Protein AF-A0A0G1J0J9-F1 (afdb_monomer_lite)

Secondary structure (DSSP, 8-state):
------PPEEEEEEPTTTSSSEEEEEEETTEEEEEETTTTT---EEE--EEEEEE-TTTSSSEEEEEE-TTS-EEEEETTTTS---EESS-HHHHTTT-SSS---

Radius of gyration: 17.9 Å; chains: 1; bounding box: 58×32×48 Å

Structure (mmCIF, N/CA/C/O backbone):
data_AF-A0A0G1J0J9-F1
#
_entry.id   AF-A0A0G1J0J9-F1
#
loop_
_atom_site.group_PDB
_atom_site.id
_atom_site.type_symbol
_atom_site.label_atom_id
_atom_site.label_alt_id
_atom_site.label_comp_id
_atom_site.label_asym_id
_atom_site.label_entity_id
_atom_site.label_seq_id
_atom_site.pdbx_PDB_ins_code
_atom_site.Cartn_x
_atom_site.Cartn_y
_atom_site.Cartn_z
_atom_site.occupancy
_atom_site.B_iso_or_equiv
_atom_site.auth_seq_id
_atom_site.auth_comp_id
_atom_site.auth_asym_id
_atom_site.auth_atom_id
_atom_site.pdbx_PDB_model_num
ATOM 1 N N . SER A 1 1 ? 33.725 -5.417 0.423 1.00 51.84 1 SER A N 1
ATOM 2 C CA . SER A 1 1 ? 32.387 -4.874 0.747 1.00 51.84 1 SER A CA 1
ATOM 3 C C . SER A 1 1 ? 31.288 -5.828 0.295 1.00 51.84 1 SER A C 1
ATOM 5 O O . SER A 1 1 ? 30.976 -5.869 -0.889 1.00 51.84 1 SER A O 1
ATOM 7 N N . LYS A 1 2 ? 30.732 -6.653 1.195 1.00 47.84 2 LYS A N 1
ATOM 8 C CA . LYS A 1 2 ? 29.626 -7.569 0.857 1.00 47.84 2 LYS A CA 1
ATOM 9 C C . LYS A 1 2 ? 28.334 -6.756 0.723 1.00 47.84 2 LYS A C 1
ATOM 11 O O . LYS A 1 2 ? 27.804 -6.271 1.716 1.00 47.84 2 LYS A O 1
ATOM 16 N N . ARG A 1 3 ? 27.848 -6.566 -0.507 1.00 56.38 3 ARG A N 1
ATOM 17 C CA . ARG A 1 3 ? 26.526 -5.978 -0.764 1.00 56.38 3 ARG A CA 1
ATOM 18 C C . ARG A 1 3 ? 25.482 -7.017 -0.362 1.00 56.38 3 ARG A C 1
ATOM 20 O O . ARG A 1 3 ? 25.311 -8.017 -1.054 1.00 56.38 3 ARG A O 1
ATOM 27 N N . VAL A 1 4 ? 24.854 -6.813 0.791 1.00 61.72 4 VAL A N 1
ATOM 28 C CA . VAL A 1 4 ? 23.755 -7.651 1.280 1.00 61.72 4 VAL A CA 1
ATOM 29 C C . VAL A 1 4 ? 22.634 -7.593 0.241 1.00 61.72 4 VAL A C 1
ATOM 31 O O . VAL A 1 4 ? 22.120 -6.515 -0.057 1.00 61.72 4 VAL A O 1
ATOM 34 N N . LYS A 1 5 ? 22.296 -8.739 -0.361 1.00 53.59 5 LYS A N 1
ATOM 35 C CA . LYS A 1 5 ? 21.111 -8.879 -1.211 1.00 53.59 5 LYS A CA 1
ATOM 36 C C . LYS A 1 5 ? 19.898 -8.731 -0.296 1.00 53.59 5 LYS A C 1
ATOM 38 O O . LYS A 1 5 ? 19.573 -9.649 0.444 1.00 53.59 5 LYS A O 1
ATOM 43 N N . ILE A 1 6 ? 19.299 -7.546 -0.281 1.00 66.50 6 ILE A N 1
ATOM 44 C CA . ILE A 1 6 ? 18.059 -7.303 0.455 1.00 66.50 6 ILE A CA 1
ATOM 45 C C . ILE A 1 6 ? 16.967 -8.030 -0.321 1.00 66.50 6 ILE A C 1
ATOM 47 O O . ILE A 1 6 ? 16.667 -7.668 -1.460 1.00 66.50 6 ILE A O 1
ATOM 51 N N . GLU A 1 7 ? 16.437 -9.091 0.272 1.00 66.19 7 GLU A N 1
ATOM 52 C CA . GLU A 1 7 ? 15.330 -9.844 -0.296 1.00 66.19 7 GLU A CA 1
ATOM 53 C C . GLU A 1 7 ? 14.110 -8.922 -0.411 1.00 66.19 7 GLU A C 1
ATOM 55 O O . GLU A 1 7 ? 13.723 -8.239 0.539 1.00 66.19 7 GLU A O 1
ATOM 60 N N . VAL A 1 8 ? 13.573 -8.822 -1.623 1.00 77.56 8 VAL A N 1
ATOM 61 C CA . VAL A 1 8 ? 12.463 -7.931 -1.960 1.00 77.56 8 VAL A CA 1
ATOM 62 C C . VAL A 1 8 ? 11.172 -8.730 -1.971 1.00 77.56 8 VAL A C 1
ATOM 64 O O . VAL A 1 8 ? 11.012 -9.644 -2.777 1.00 77.56 8 VAL A O 1
ATOM 67 N N . GLU A 1 9 ? 10.249 -8.378 -1.081 1.00 85.06 9 GLU A N 1
ATOM 68 C CA . GLU A 1 9 ? 8.955 -9.049 -0.959 1.00 85.06 9 GLU A CA 1
ATOM 69 C C . GLU A 1 9 ? 8.105 -8.750 -2.202 1.00 85.06 9 GLU A C 1
ATOM 71 O O . GLU A 1 9 ? 7.796 -7.591 -2.493 1.00 85.06 9 GLU A O 1
ATOM 76 N N . LYS A 1 10 ? 7.765 -9.783 -2.981 1.00 87.38 10 LYS A N 1
ATOM 77 C CA . LYS A 1 10 ? 6.918 -9.640 -4.171 1.00 87.38 10 LYS A CA 1
ATOM 78 C C . LYS A 1 10 ? 5.453 -9.553 -3.753 1.00 87.38 10 LYS A C 1
ATOM 80 O O . LYS A 1 10 ? 4.968 -10.414 -3.031 1.00 87.38 10 LYS A O 1
ATOM 85 N N . LEU A 1 11 ? 4.732 -8.555 -4.263 1.00 86.38 11 LEU A N 1
ATOM 86 C CA . LEU A 1 11 ? 3.301 -8.380 -3.981 1.00 86.38 11 LEU A CA 1
ATOM 87 C C . LEU A 1 11 ? 2.398 -9.248 -4.871 1.00 86.38 11 LEU A C 1
ATOM 89 O O . LEU A 1 11 ? 1.188 -9.259 -4.671 1.00 86.38 11 LEU A O 1
ATOM 93 N N . GLY A 1 12 ? 2.954 -9.905 -5.895 1.00 86.31 12 GLY A N 1
ATOM 94 C CA . GLY A 1 12 ? 2.176 -10.627 -6.912 1.00 86.31 12 GLY A CA 1
ATOM 95 C C . GLY A 1 12 ? 1.319 -9.717 -7.803 1.00 86.31 12 GLY A C 1
ATOM 96 O O . GLY A 1 12 ? 0.502 -10.199 -8.580 1.00 86.31 12 GLY A O 1
ATOM 97 N N . LEU A 1 13 ? 1.488 -8.395 -7.697 1.00 87.44 13 LEU A N 1
ATOM 98 C CA . LEU A 1 13 ? 0.795 -7.409 -8.520 1.00 87.44 13 LEU A CA 1
ATOM 99 C C . LEU A 1 13 ? 1.658 -7.041 -9.727 1.00 87.44 13 LEU A C 1
ATOM 101 O O . LEU A 1 13 ? 2.859 -6.808 -9.593 1.00 87.44 13 LEU A O 1
ATOM 105 N N . VAL A 1 14 ? 1.046 -6.946 -10.904 1.00 92.25 14 VAL A N 1
ATOM 106 C CA . VAL A 1 14 ? 1.732 -6.507 -12.125 1.00 92.25 14 VAL A CA 1
ATOM 107 C C . VAL A 1 14 ? 1.917 -4.989 -12.095 1.00 92.25 14 VAL A C 1
ATOM 109 O O . VAL A 1 14 ? 1.025 -4.242 -11.697 1.00 92.25 14 VAL A O 1
ATOM 112 N N . CYS A 1 15 ? 3.085 -4.516 -12.527 1.00 92.31 15 CYS A N 1
ATOM 113 C CA . CYS A 1 15 ? 3.401 -3.096 -12.596 1.00 92.31 15 CYS A CA 1
ATOM 114 C C . CYS A 1 15 ? 2.460 -2.373 -13.578 1.00 92.31 15 CYS A C 1
ATOM 116 O O . CYS A 1 15 ? 2.474 -2.699 -14.767 1.00 92.31 15 CYS A O 1
ATOM 118 N N . PRO A 1 16 ? 1.701 -1.349 -13.145 1.00 91.62 16 PRO A N 1
ATOM 119 C CA . PRO A 1 16 ? 0.746 -0.657 -14.011 1.00 91.62 16 PRO A CA 1
ATOM 120 C C . PRO A 1 16 ? 1.429 0.189 -15.097 1.00 91.62 16 PRO A C 1
ATOM 122 O O . PRO A 1 16 ? 0.832 0.437 -16.142 1.00 91.62 16 PRO A O 1
ATOM 125 N N . LYS A 1 17 ? 2.692 0.594 -14.884 1.00 92.31 17 LYS A N 1
ATOM 126 C CA . LYS A 1 17 ? 3.465 1.413 -15.831 1.00 92.31 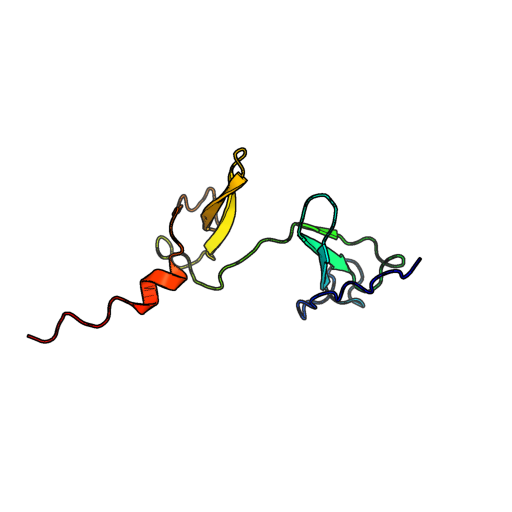17 LYS A CA 1
ATOM 127 C C . LYS A 1 17 ? 4.001 0.604 -17.010 1.00 92.31 17 LYS A C 1
ATOM 129 O O . LYS A 1 17 ? 3.803 0.987 -18.155 1.00 92.31 17 LYS A O 1
ATOM 134 N N . CYS A 1 18 ? 4.693 -0.507 -16.743 1.00 92.44 18 CYS A N 1
ATOM 135 C CA . CYS A 1 18 ? 5.330 -1.304 -17.797 1.00 92.44 18 CYS A CA 1
ATOM 136 C C . CYS A 1 18 ? 4.559 -2.575 -18.171 1.00 92.44 18 CYS A C 1
ATOM 138 O O . CYS A 1 18 ? 4.903 -3.191 -19.176 1.00 92.44 18 CYS A O 1
ATOM 140 N N . LYS A 1 19 ? 3.576 -3.003 -17.362 1.00 90.69 19 LYS A N 1
ATOM 141 C CA . LYS A 1 19 ? 2.748 -4.220 -17.521 1.00 90.69 19 LYS A CA 1
ATOM 142 C C . LYS A 1 19 ? 3.509 -5.545 -17.674 1.00 90.69 19 LYS A C 1
ATOM 144 O O . LYS A 1 19 ? 2.902 -6.584 -17.890 1.00 90.69 19 LYS A O 1
ATOM 149 N N . LYS A 1 20 ? 4.838 -5.511 -17.569 1.00 90.81 20 LYS A N 1
ATOM 150 C CA . LYS A 1 20 ? 5.742 -6.653 -17.760 1.00 90.81 20 LYS A CA 1
ATOM 151 C C . LYS A 1 20 ? 6.486 -7.034 -16.483 1.00 90.81 20 LYS A C 1
ATOM 153 O O . LYS A 1 20 ? 6.958 -8.153 -16.366 1.00 90.81 20 LYS A O 1
ATOM 158 N N . GLY A 1 21 ? 6.692 -6.075 -15.584 1.00 89.94 21 GLY A N 1
ATOM 159 C CA . GLY A 1 21 ? 7.358 -6.298 -14.304 1.00 89.94 21 GLY A CA 1
ATOM 160 C C . GLY A 1 21 ? 6.358 -6.527 -13.181 1.00 89.94 21 GLY A C 1
ATOM 161 O O . GLY A 1 21 ? 5.186 -6.182 -13.303 1.00 89.94 21 GLY A O 1
ATOM 162 N N . GLU A 1 22 ? 6.846 -7.051 -12.068 1.00 93.12 22 GLU A N 1
ATOM 163 C CA . GLU A 1 22 ? 6.070 -7.261 -10.846 1.00 93.12 22 GLU A CA 1
ATOM 164 C C . GLU A 1 22 ? 6.333 -6.113 -9.866 1.00 93.12 22 GLU A C 1
ATOM 166 O O . GLU A 1 22 ? 7.397 -5.488 -9.891 1.00 93.12 22 GLU A O 1
ATOM 171 N N . LEU A 1 23 ? 5.374 -5.824 -8.997 1.00 93.12 23 LEU A N 1
ATOM 172 C CA . LEU A 1 23 ? 5.546 -4.895 -7.892 1.00 93.12 23 LEU A CA 1
ATOM 173 C C . LEU A 1 23 ? 6.216 -5.606 -6.720 1.00 93.12 23 LEU A C 1
ATOM 175 O O . LEU A 1 23 ? 5.770 -6.663 -6.269 1.00 93.12 23 LEU A O 1
ATOM 179 N N . VAL A 1 24 ? 7.289 -5.001 -6.222 1.00 92.19 24 VAL A N 1
ATOM 180 C CA . VAL A 1 24 ? 8.076 -5.519 -5.104 1.00 92.19 24 VAL A CA 1
ATOM 181 C C . VAL A 1 24 ? 8.256 -4.453 -4.035 1.00 92.19 24 VAL A C 1
ATOM 183 O O . VAL A 1 24 ? 8.351 -3.266 -4.346 1.00 92.19 24 VAL A O 1
ATOM 186 N N . VAL A 1 25 ? 8.324 -4.865 -2.773 1.00 91.31 25 VAL A N 1
ATOM 187 C CA . VAL A 1 25 ? 8.557 -3.974 -1.637 1.00 91.31 25 VAL A CA 1
ATOM 188 C C . VAL A 1 25 ? 10.056 -3.875 -1.375 1.00 91.31 25 VAL A C 1
ATOM 190 O O . VAL A 1 25 ? 10.721 -4.866 -1.075 1.00 91.31 25 VAL A O 1
ATOM 193 N N . ARG A 1 26 ? 10.593 -2.658 -1.470 1.00 88.50 26 ARG A N 1
ATOM 194 C CA . ARG A 1 26 ? 11.980 -2.305 -1.146 1.00 88.50 26 ARG A CA 1
ATOM 195 C C . ARG A 1 26 ? 12.031 -1.450 0.110 1.00 88.50 26 ARG A C 1
ATOM 197 O O . ARG A 1 26 ? 11.088 -0.728 0.424 1.00 88.50 26 ARG A O 1
ATOM 204 N N . ILE A 1 27 ? 13.148 -1.516 0.829 1.00 87.50 27 ILE A N 1
ATOM 205 C CA . ILE A 1 27 ? 13.402 -0.699 2.020 1.00 87.50 27 ILE A CA 1
ATOM 206 C C . ILE A 1 27 ? 14.464 0.338 1.665 1.00 87.50 27 ILE A C 1
ATOM 208 O O . ILE A 1 27 ? 15.589 -0.015 1.320 1.00 87.50 27 ILE A O 1
ATOM 212 N N . GLY A 1 28 ? 14.098 1.616 1.725 1.00 85.00 28 GLY A N 1
ATOM 213 C CA . GLY A 1 28 ? 15.007 2.742 1.534 1.00 85.00 28 GLY A CA 1
ATOM 214 C C . GLY A 1 28 ? 15.212 3.532 2.825 1.00 85.00 28 GLY A C 1
ATOM 215 O O . GLY A 1 28 ? 14.669 3.195 3.876 1.00 85.00 28 GLY A O 1
ATOM 216 N N . ARG A 1 29 ? 15.938 4.651 2.728 1.00 82.81 29 ARG A N 1
ATOM 217 C CA . ARG A 1 29 ? 16.205 5.562 3.859 1.00 82.81 29 ARG A CA 1
ATOM 218 C C . ARG A 1 29 ? 14.931 6.052 4.563 1.00 82.81 29 ARG A C 1
ATOM 220 O O . ARG A 1 29 ? 14.943 6.257 5.770 1.00 82.81 29 ARG A O 1
ATOM 227 N N . PHE A 1 30 ? 13.841 6.226 3.816 1.00 80.69 30 PHE A N 1
ATOM 228 C CA . PHE A 1 30 ? 12.564 6.748 4.320 1.00 80.69 30 PHE A CA 1
ATOM 229 C C . PHE A 1 30 ? 11.551 5.652 4.701 1.00 80.69 30 PHE A C 1
ATOM 231 O O . PHE A 1 30 ? 10.431 5.963 5.105 1.00 80.69 30 PHE A O 1
ATOM 238 N N . GLY A 1 31 ? 11.932 4.374 4.595 1.00 82.81 31 GLY A N 1
ATOM 239 C CA . GLY A 1 31 ? 11.082 3.225 4.908 1.00 82.81 31 GLY A CA 1
ATOM 240 C C . GLY A 1 31 ? 10.771 2.341 3.700 1.00 82.81 31 GLY A C 1
ATOM 241 O O . GLY A 1 31 ? 11.487 2.353 2.698 1.00 82.81 31 GLY A O 1
ATOM 242 N N . LYS A 1 32 ? 9.709 1.537 3.830 1.00 88.56 32 LYS A N 1
ATOM 243 C CA . LYS A 1 32 ? 9.246 0.618 2.784 1.00 88.56 32 LYS A CA 1
ATOM 244 C C . LYS A 1 32 ? 8.560 1.385 1.651 1.00 88.56 32 LYS A C 1
ATOM 246 O O . LYS A 1 32 ? 7.753 2.277 1.908 1.00 88.56 32 LYS A O 1
ATOM 251 N N . PHE A 1 33 ? 8.844 1.009 0.413 1.00 90.75 33 PHE A N 1
ATOM 252 C CA . PHE A 1 33 ? 8.192 1.528 -0.785 1.00 90.75 33 PHE A CA 1
ATOM 253 C C . PHE A 1 33 ? 8.002 0.409 -1.804 1.00 90.75 33 PHE A C 1
ATOM 255 O O . PHE A 1 33 ? 8.717 -0.590 -1.787 1.00 90.75 33 PHE A O 1
ATOM 262 N N . ILE A 1 34 ? 7.017 0.572 -2.676 1.00 91.94 34 ILE A N 1
ATOM 263 C CA . ILE A 1 34 ? 6.745 -0.351 -3.770 1.00 91.94 34 ILE A CA 1
ATOM 264 C C . ILE A 1 34 ? 7.543 0.129 -4.979 1.00 91.94 34 ILE A C 1
ATOM 266 O O . ILE A 1 34 ? 7.538 1.317 -5.289 1.00 91.94 34 ILE A O 1
ATOM 270 N N . SER A 1 35 ? 8.228 -0.773 -5.671 1.00 92.44 35 SER A N 1
ATOM 271 C CA . SER A 1 35 ? 8.918 -0.478 -6.926 1.00 92.44 35 SER A CA 1
ATOM 272 C C . SER A 1 35 ? 8.718 -1.596 -7.935 1.00 92.44 35 SER A C 1
ATOM 274 O O . SER A 1 35 ? 8.474 -2.741 -7.555 1.00 92.44 35 SER A O 1
ATOM 276 N N . CYS A 1 36 ? 8.893 -1.306 -9.220 1.00 93.56 36 CYS A N 1
ATOM 277 C CA . CYS A 1 36 ? 8.937 -2.360 -10.226 1.00 93.56 36 CYS A CA 1
ATOM 278 C C . CYS A 1 36 ? 10.176 -3.258 -10.045 1.00 93.56 36 CYS A C 1
ATOM 280 O O . CYS A 1 36 ? 11.283 -2.778 -9.791 1.00 93.56 36 CYS A O 1
ATOM 282 N N . SER A 1 37 ? 10.009 -4.571 -10.220 1.00 92.56 37 SER A N 1
ATOM 283 C CA . SER A 1 37 ? 11.102 -5.549 -10.199 1.00 92.56 37 SER A CA 1
ATOM 284 C C . SER A 1 37 ? 12.130 -5.317 -11.308 1.00 92.56 37 SER A C 1
ATOM 286 O O . SER A 1 37 ? 13.290 -5.683 -11.145 1.00 92.56 37 SER A O 1
ATOM 288 N N . ARG A 1 38 ? 11.718 -4.666 -12.403 1.00 90.19 38 ARG A N 1
ATOM 289 C CA . ARG A 1 38 ? 12.532 -4.375 -13.590 1.00 90.19 38 ARG A CA 1
ATOM 290 C C . ARG A 1 38 ? 13.323 -3.068 -13.512 1.00 90.19 38 ARG A C 1
ATOM 292 O O . ARG A 1 38 ? 13.737 -2.560 -14.539 1.00 90.19 38 ARG A O 1
ATOM 299 N N . PHE A 1 39 ? 13.493 -2.464 -12.343 1.00 85.94 39 PHE A N 1
ATOM 300 C CA . PHE A 1 39 ? 14.377 -1.302 -12.219 1.00 85.94 39 PHE A CA 1
ATOM 301 C C . PHE A 1 39 ? 15.825 -1.689 -12.610 1.00 85.94 39 PHE A C 1
ATOM 303 O O . PHE A 1 39 ? 16.307 -2.689 -12.065 1.00 85.94 39 PHE A O 1
ATOM 310 N N . PRO A 1 40 ? 16.545 -0.939 -13.476 1.00 86.06 40 PRO A N 1
ATOM 311 C CA . PRO A 1 40 ? 16.287 0.437 -13.929 1.00 86.06 40 PRO A CA 1
ATOM 312 C C . PRO A 1 40 ? 15.416 0.598 -15.190 1.00 86.06 40 PRO A C 1
ATOM 314 O O . PRO A 1 40 ? 15.008 1.718 -15.474 1.00 86.06 40 PRO A O 1
ATOM 317 N N . ASP A 1 41 ? 15.076 -0.470 -15.920 1.00 91.44 41 ASP A N 1
ATOM 318 C CA . ASP A 1 41 ? 14.218 -0.410 -17.120 1.00 91.44 41 ASP A CA 1
ATOM 319 C C . ASP A 1 41 ? 12.816 0.164 -16.850 1.00 91.44 41 ASP A C 1
ATOM 321 O O . ASP A 1 41 ? 12.132 0.631 -17.760 1.00 91.44 41 ASP A O 1
ATOM 325 N N . CYS A 1 42 ? 12.347 0.084 -15.603 1.00 92.00 42 CYS A N 1
ATOM 326 C CA . CYS A 1 42 ? 11.107 0.703 -15.159 1.00 92.00 42 CYS A CA 1
ATOM 327 C C . CYS A 1 42 ? 11.313 1.433 -13.828 1.00 92.00 42 CYS A C 1
ATOM 329 O O . CYS A 1 42 ? 11.571 0.811 -12.798 1.00 92.00 42 CYS A O 1
ATOM 331 N N . ASP A 1 43 ? 11.124 2.750 -13.846 1.00 91.12 43 ASP A N 1
ATOM 332 C CA . ASP A 1 43 ? 11.238 3.666 -12.704 1.00 91.12 43 ASP A CA 1
ATOM 333 C C . ASP A 1 43 ? 9.947 3.769 -11.865 1.00 91.12 43 ASP A C 1
ATOM 335 O O . ASP A 1 43 ? 9.825 4.640 -11.005 1.00 91.12 43 ASP A O 1
ATOM 339 N N . PHE A 1 44 ? 8.968 2.883 -12.090 1.00 93.06 44 PHE A N 1
ATOM 340 C CA . PHE A 1 44 ? 7.731 2.891 -11.310 1.00 93.06 44 PHE A CA 1
ATOM 341 C C . PHE A 1 44 ? 8.028 2.679 -9.824 1.00 93.06 44 PHE A C 1
ATOM 343 O O . PHE A 1 44 ? 8.600 1.656 -9.430 1.00 93.06 44 PHE A O 1
ATOM 350 N N . THR A 1 45 ? 7.590 3.637 -9.012 1.00 91.06 45 THR A N 1
ATOM 351 C CA . THR A 1 45 ? 7.675 3.608 -7.555 1.00 91.06 45 THR A CA 1
ATOM 352 C C . THR A 1 45 ? 6.390 4.166 -6.952 1.00 91.06 45 THR A C 1
ATOM 354 O O . THR A 1 45 ? 5.798 5.103 -7.480 1.00 91.06 45 THR A O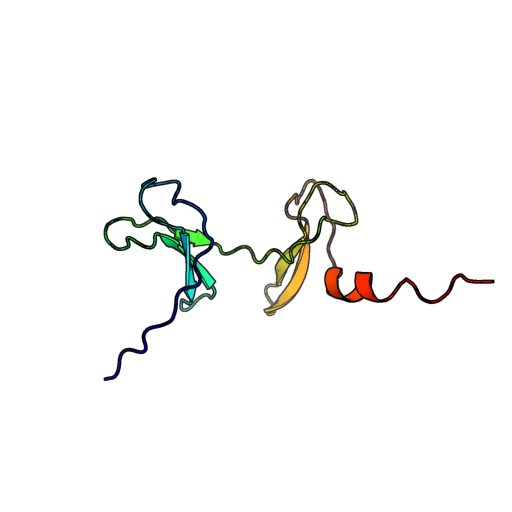 1
ATOM 357 N N . GLU A 1 46 ? 5.946 3.584 -5.844 1.00 89.38 46 GLU A N 1
ATOM 358 C CA . GLU A 1 46 ? 4.741 3.994 -5.128 1.00 89.38 46 GLU A CA 1
ATOM 359 C C . GLU A 1 46 ? 4.947 3.850 -3.613 1.00 89.38 46 GLU A C 1
ATOM 361 O O . GLU A 1 46 ? 5.785 3.073 -3.139 1.00 89.38 46 GLU A O 1
ATOM 366 N N . LYS A 1 47 ? 4.201 4.618 -2.812 1.00 88.25 47 LYS A N 1
ATOM 367 C CA . LYS A 1 47 ? 4.254 4.491 -1.351 1.00 88.25 47 LYS A CA 1
ATOM 368 C C . LYS A 1 47 ? 3.676 3.145 -0.918 1.00 88.25 47 LYS A C 1
ATOM 370 O O . LYS A 1 47 ? 2.566 2.791 -1.294 1.00 88.25 47 LYS A O 1
ATOM 375 N N . TYR A 1 48 ? 4.396 2.434 -0.053 1.00 88.38 48 TYR A N 1
ATOM 376 C CA . TYR A 1 48 ? 3.875 1.214 0.556 1.00 88.38 48 TYR A CA 1
ATOM 377 C C . TYR A 1 48 ? 2.811 1.564 1.603 1.00 88.38 48 TYR A C 1
ATOM 379 O O . TYR A 1 48 ? 3.119 2.147 2.646 1.00 88.38 48 TYR A O 1
ATOM 387 N N . ILE A 1 49 ? 1.556 1.216 1.319 1.00 86.12 49 ILE A N 1
ATOM 388 C CA . ILE A 1 49 ? 0.444 1.336 2.264 1.00 86.12 49 ILE A CA 1
ATOM 389 C C . ILE A 1 49 ? 0.295 -0.006 2.982 1.00 86.12 49 ILE A C 1
ATOM 391 O O . ILE A 1 49 ? -0.179 -0.981 2.404 1.00 86.12 49 ILE A O 1
ATOM 395 N N . GLU A 1 50 ? 0.690 -0.052 4.252 1.00 86.38 50 GLU A N 1
ATOM 396 C CA . GLU A 1 50 ? 0.611 -1.261 5.076 1.00 86.38 50 GLU A CA 1
ATOM 397 C C . GLU A 1 50 ? -0.854 -1.533 5.456 1.00 86.38 50 GLU A C 1
ATOM 399 O O . GLU A 1 50 ? -1.380 -0.977 6.418 1.00 86.38 50 GLU A O 1
ATOM 404 N N . LYS A 1 51 ? -1.550 -2.355 4.664 1.00 88.19 51 LYS A N 1
ATOM 405 C CA . LYS A 1 51 ? -2.909 -2.817 4.975 1.00 88.19 51 LYS A CA 1
ATOM 406 C C . LYS A 1 51 ? -2.828 -3.955 5.991 1.00 88.19 51 LYS A C 1
ATOM 408 O O . LYS A 1 51 ? -2.091 -4.910 5.778 1.00 88.19 51 LYS A O 1
ATOM 413 N N . ILE A 1 52 ? -3.634 -3.919 7.054 1.00 87.44 52 ILE A N 1
ATOM 414 C CA . ILE A 1 52 ? -3.679 -5.041 8.014 1.00 87.44 52 ILE A CA 1
ATOM 415 C C . ILE A 1 52 ? -4.517 -6.226 7.507 1.00 87.44 52 ILE A C 1
ATOM 417 O O . ILE A 1 52 ? -4.577 -7.268 8.158 1.00 87.44 52 ILE A O 1
ATOM 421 N N . GLY A 1 53 ? -5.151 -6.095 6.339 1.00 85.75 53 GLY A N 1
ATOM 422 C CA . GLY A 1 53 ? -5.983 -7.144 5.749 1.00 85.75 53 GLY A CA 1
ATOM 423 C C . GLY A 1 53 ? -7.282 -7.368 6.521 1.00 85.75 53 GLY A C 1
ATOM 424 O O . GLY A 1 53 ? -7.711 -8.505 6.670 1.00 85.75 53 GLY A O 1
ATOM 425 N N . MET A 1 54 ? -7.872 -6.299 7.060 1.00 87.00 54 MET A N 1
ATOM 426 C CA . MET A 1 54 ? -9.236 -6.316 7.585 1.00 87.00 54 MET A CA 1
ATOM 427 C C . MET A 1 54 ? -10.040 -5.177 6.966 1.00 87.00 54 MET A C 1
ATOM 429 O O . MET A 1 54 ? -9.491 -4.108 6.666 1.00 87.00 54 MET A O 1
ATOM 433 N N . LYS A 1 55 ? -11.345 -5.400 6.819 1.00 90.56 55 LYS A N 1
ATOM 434 C CA . LYS A 1 55 ? -12.287 -4.347 6.455 1.00 90.56 55 LYS A CA 1
ATOM 435 C C . LYS A 1 55 ? -12.467 -3.375 7.611 1.00 90.56 55 LYS A C 1
ATOM 437 O O . LYS A 1 55 ? -12.336 -3.735 8.779 1.00 90.56 55 LYS A O 1
ATOM 442 N N . CYS A 1 56 ? -12.715 -2.118 7.276 1.00 90.88 56 CYS A N 1
ATOM 443 C CA . CYS A 1 56 ? -12.943 -1.070 8.250 1.00 90.88 56 CYS A CA 1
ATOM 444 C C . CYS A 1 56 ? -14.202 -1.402 9.061 1.00 90.88 56 CYS A C 1
ATOM 446 O O . CYS A 1 56 ? -15.278 -1.468 8.469 1.00 90.88 56 CYS A O 1
ATOM 448 N N . PRO A 1 57 ? -14.109 -1.549 10.394 1.00 88.06 57 PRO A N 1
ATOM 449 C CA . PRO A 1 57 ? -15.263 -1.907 11.218 1.00 88.06 57 PRO A CA 1
ATOM 450 C C . PRO A 1 57 ? -16.311 -0.785 11.288 1.00 88.06 57 PRO A C 1
ATOM 452 O O . PRO A 1 57 ? -17.453 -1.041 11.637 1.00 88.06 57 PRO A O 1
ATOM 455 N N . LYS A 1 58 ? -15.947 0.456 10.926 1.00 89.44 58 LYS A N 1
ATOM 456 C CA . LYS A 1 58 ? -16.869 1.601 10.908 1.00 89.44 58 LYS A CA 1
ATOM 457 C C . LYS A 1 58 ? -17.736 1.667 9.648 1.00 89.44 58 LYS A C 1
ATOM 459 O O . LYS A 1 58 ? -18.893 2.046 9.733 1.00 89.44 58 LYS A O 1
ATOM 464 N N . CYS A 1 59 ? -17.168 1.370 8.475 1.00 91.38 59 CYS A N 1
ATOM 465 C CA . CYS A 1 59 ? -17.863 1.549 7.189 1.00 91.38 59 CYS A CA 1
ATOM 466 C C . CYS A 1 59 ? -18.042 0.264 6.370 1.00 91.38 59 CYS A C 1
ATOM 468 O O . CYS A 1 59 ? -18.713 0.299 5.343 1.00 91.38 59 CYS A O 1
ATOM 470 N N . GLY A 1 60 ? -17.391 -0.843 6.740 1.00 87.06 60 GLY A N 1
ATOM 471 C CA . GLY A 1 60 ? -17.437 -2.135 6.039 1.00 87.06 60 GLY A CA 1
ATOM 472 C C . GLY A 1 60 ? -16.766 -2.171 4.657 1.00 87.06 60 GLY A C 1
ATOM 473 O O . GLY A 1 60 ? -16.272 -3.213 4.239 1.00 87.06 60 GLY A O 1
ATOM 474 N N . SER A 1 61 ? -16.690 -1.036 3.959 1.00 88.81 61 SER A N 1
ATOM 475 C CA . SER A 1 61 ? -16.231 -0.953 2.566 1.00 88.81 61 SER A CA 1
ATOM 476 C C . SER A 1 61 ? -14.729 -0.689 2.439 1.00 88.81 61 SER A C 1
ATOM 478 O O . SER A 1 61 ? -14.059 -1.254 1.572 1.00 88.81 61 SER A O 1
ATOM 480 N N . GLY A 1 62 ? -14.184 0.168 3.307 1.00 89.44 62 GLY A N 1
ATOM 481 C CA . GLY A 1 62 ? -12.763 0.514 3.301 1.00 89.44 62 GLY A CA 1
ATOM 482 C C . GLY A 1 62 ? -11.880 -0.584 3.887 1.00 89.44 62 GLY A C 1
ATOM 483 O O . GLY A 1 62 ? -12.352 -1.447 4.623 1.00 89.44 62 GLY A O 1
ATOM 484 N N . ASP A 1 63 ? -10.581 -0.525 3.608 1.00 92.25 63 ASP A N 1
ATOM 485 C CA . ASP A 1 63 ? -9.584 -1.381 4.255 1.00 92.25 63 ASP A CA 1
ATOM 486 C C . ASP A 1 63 ? -8.931 -0.608 5.407 1.00 92.25 63 ASP A C 1
ATOM 488 O O . ASP A 1 63 ? -8.715 0.603 5.310 1.00 92.25 63 ASP A O 1
ATOM 492 N N . VAL A 1 64 ? -8.577 -1.291 6.494 1.00 92.50 64 VAL A N 1
ATOM 493 C CA . VAL A 1 64 ? -7.794 -0.664 7.566 1.00 92.50 64 VAL A CA 1
ATOM 494 C C . VAL A 1 64 ? -6.309 -0.665 7.194 1.00 92.50 64 VAL A C 1
ATOM 496 O O . VAL A 1 64 ? -5.731 -1.697 6.837 1.00 92.50 64 VAL A O 1
ATOM 499 N N . ILE A 1 65 ? -5.688 0.507 7.292 1.00 92.44 65 ILE A N 1
ATOM 500 C CA . ILE A 1 65 ? -4.296 0.774 6.929 1.00 92.44 65 ILE A CA 1
ATOM 501 C C . ILE A 1 65 ? -3.511 1.309 8.125 1.00 92.44 65 ILE A C 1
ATOM 503 O O . ILE A 1 65 ? -4.047 2.038 8.957 1.00 92.44 65 ILE A O 1
ATOM 507 N N . VAL A 1 66 ? -2.224 0.984 8.201 1.00 91.38 66 VAL A N 1
ATOM 508 C CA . VAL A 1 66 ? -1.313 1.507 9.219 1.00 91.38 66 VAL A CA 1
ATOM 509 C C . VAL A 1 66 ? -0.725 2.826 8.732 1.00 91.38 66 VAL A C 1
ATOM 511 O O . VAL A 1 66 ? -0.063 2.903 7.697 1.00 91.38 66 VAL A O 1
ATOM 514 N N . LYS A 1 67 ? -0.941 3.881 9.509 1.00 88.00 67 LYS A N 1
ATOM 515 C CA . LYS A 1 67 ? -0.350 5.204 9.320 1.00 88.00 67 LYS A CA 1
ATOM 516 C C . LYS A 1 67 ? 0.595 5.524 10.474 1.00 88.00 67 LYS A C 1
ATOM 518 O O . LYS A 1 67 ? 0.475 4.978 11.567 1.00 88.00 67 LYS A O 1
ATOM 523 N N . LYS A 1 68 ? 1.550 6.423 10.236 1.00 86.31 68 LYS A N 1
ATOM 524 C CA . LYS A 1 68 ? 2.424 6.985 11.275 1.00 86.31 68 LYS A CA 1
ATOM 525 C C . LYS A 1 68 ? 2.101 8.460 11.455 1.00 86.31 68 LYS A C 1
ATOM 527 O O . LYS A 1 68 ? 1.944 9.185 10.478 1.00 86.31 68 LYS A O 1
ATOM 532 N N . THR A 1 69 ? 2.005 8.891 12.703 1.00 85.44 69 THR A N 1
ATOM 533 C CA . THR A 1 69 ? 1.941 10.314 13.056 1.00 85.44 69 THR A CA 1
ATOM 534 C C . THR A 1 69 ? 3.310 10.975 12.881 1.00 85.44 69 THR A C 1
ATOM 536 O O . THR A 1 69 ? 4.327 10.283 12.828 1.00 85.44 69 THR A O 1
ATOM 539 N N . GLY A 1 70 ? 3.362 12.312 12.855 1.00 81.94 70 GLY A N 1
ATOM 540 C CA . GLY A 1 70 ? 4.630 13.057 12.804 1.00 81.94 70 GLY A CA 1
ATOM 541 C C . GLY A 1 70 ? 5.582 12.746 13.970 1.00 81.94 70 GLY A C 1
ATOM 542 O O . GLY A 1 70 ? 6.792 12.802 13.806 1.00 81.94 70 GLY A O 1
ATOM 543 N N . LYS A 1 71 ? 5.045 12.316 15.123 1.00 85.88 71 LYS A N 1
ATOM 544 C CA . LYS A 1 71 ? 5.816 11.843 16.290 1.00 85.88 71 LYS A CA 1
ATOM 545 C C . LYS A 1 71 ? 6.249 10.368 16.190 1.00 85.88 71 LYS A C 1
ATOM 547 O O . LYS A 1 71 ? 6.741 9.806 17.160 1.00 85.88 71 LYS A O 1
ATOM 552 N N . GLY A 1 72 ? 6.006 9.700 15.061 1.00 83.19 72 GLY A N 1
ATOM 553 C CA . GLY A 1 72 ? 6.407 8.311 14.816 1.00 83.19 72 GLY A CA 1
ATOM 554 C C . GLY A 1 72 ? 5.475 7.235 15.388 1.00 83.19 72 GLY A C 1
ATOM 555 O O . GLY A 1 72 ? 5.648 6.060 15.060 1.00 83.19 72 GLY A O 1
ATOM 556 N N . LYS A 1 73 ? 4.451 7.595 16.179 1.00 87.62 73 LYS A N 1
ATOM 557 C CA . LYS A 1 73 ? 3.455 6.630 16.682 1.00 87.62 73 LYS A CA 1
ATOM 558 C C . LYS A 1 73 ? 2.603 6.090 15.532 1.00 87.62 73 LYS A C 1
ATOM 560 O O . LYS A 1 73 ? 2.079 6.881 14.741 1.00 87.62 73 LYS A O 1
ATOM 565 N N . LYS A 1 74 ? 2.468 4.763 15.454 1.00 90.62 74 LYS A N 1
ATOM 566 C CA . LYS A 1 74 ? 1.602 4.076 14.486 1.00 90.62 74 LYS A CA 1
ATOM 567 C C . LYS A 1 74 ? 0.141 4.138 14.943 1.00 90.62 74 LYS A C 1
ATOM 569 O O . LYS A 1 74 ? -0.127 4.040 16.135 1.00 90.62 74 LYS A O 1
ATOM 574 N N . PHE A 1 75 ? -0.777 4.274 13.996 1.00 92.25 75 PHE A N 1
ATOM 575 C CA . PHE A 1 75 ? -2.219 4.180 14.208 1.00 92.25 75 PHE A CA 1
ATOM 576 C C . PHE A 1 75 ? -2.882 3.506 13.002 1.00 92.25 75 PHE A C 1
ATOM 578 O O . PHE A 1 75 ? -2.323 3.482 11.906 1.00 92.25 75 PHE A O 1
ATOM 585 N N . TYR A 1 76 ? -4.066 2.950 13.210 1.00 92.88 76 TYR A N 1
ATOM 586 C CA . TYR A 1 76 ? -4.832 2.198 12.224 1.00 92.88 76 TYR A CA 1
ATOM 587 C C . TYR A 1 76 ? -5.979 3.070 11.729 1.00 92.88 76 TYR A C 1
ATOM 589 O O . TYR A 1 76 ? -6.871 3.394 12.503 1.00 92.88 76 TYR A O 1
ATOM 597 N N . GLY A 1 77 ? -5.945 3.482 10.465 1.00 92.75 77 GLY A N 1
ATOM 598 C CA . GLY A 1 77 ? -6.956 4.346 9.855 1.00 92.75 77 GLY A CA 1
ATOM 599 C C . GLY A 1 77 ? -7.696 3.665 8.707 1.00 92.75 77 GLY A C 1
ATOM 600 O O . GLY A 1 77 ? -7.222 2.667 8.172 1.00 92.75 77 GLY A O 1
ATOM 601 N N . CYS A 1 78 ? -8.842 4.200 8.291 1.00 93.56 78 CYS A N 1
ATOM 602 C CA . CYS A 1 78 ? -9.520 3.731 7.080 1.00 93.56 78 CYS A CA 1
ATOM 603 C C . CYS A 1 78 ? -8.815 4.219 5.802 1.00 93.56 78 CYS A C 1
ATOM 605 O O . CYS A 1 78 ? -8.374 5.370 5.721 1.00 93.56 78 CYS A O 1
ATOM 607 N N . SER A 1 79 ? -8.750 3.367 4.776 1.00 91.31 79 SER A N 1
ATOM 608 C CA . SER A 1 79 ? -8.241 3.722 3.445 1.00 91.31 79 SER A CA 1
ATOM 609 C C . SER A 1 79 ? -9.119 4.735 2.705 1.00 91.31 79 SER A C 1
ATOM 611 O O . SER A 1 79 ? -8.630 5.409 1.806 1.00 91.31 79 SER A O 1
ATOM 613 N N . LEU A 1 80 ? -10.394 4.865 3.088 1.00 90.25 80 LEU A N 1
ATOM 614 C CA . LEU A 1 80 ? -11.365 5.755 2.446 1.00 90.25 80 LEU A CA 1
ATOM 615 C C . LEU A 1 80 ? -11.393 7.176 3.028 1.00 90.25 80 LEU A C 1
ATOM 617 O O . LEU A 1 80 ? -12.271 7.953 2.667 1.00 90.25 80 LEU A O 1
ATOM 621 N N . TYR A 1 81 ? -10.474 7.547 3.921 1.00 86.88 81 TYR A N 1
ATOM 622 C CA . TYR A 1 81 ? -10.374 8.922 4.424 1.00 86.88 81 TYR A CA 1
ATOM 623 C C . TYR A 1 81 ? -10.264 9.936 3.259 1.00 86.88 81 TYR A C 1
ATOM 625 O O . TYR A 1 81 ? -9.435 9.717 2.373 1.00 86.88 81 TYR A O 1
ATOM 633 N N . PRO A 1 82 ? -11.042 11.039 3.228 1.00 88.88 82 PRO A N 1
ATOM 634 C CA . PRO A 1 82 ? -11.871 11.602 4.303 1.00 88.88 82 PRO A CA 1
ATOM 635 C C . PRO A 1 82 ? -13.315 11.074 4.378 1.00 88.88 8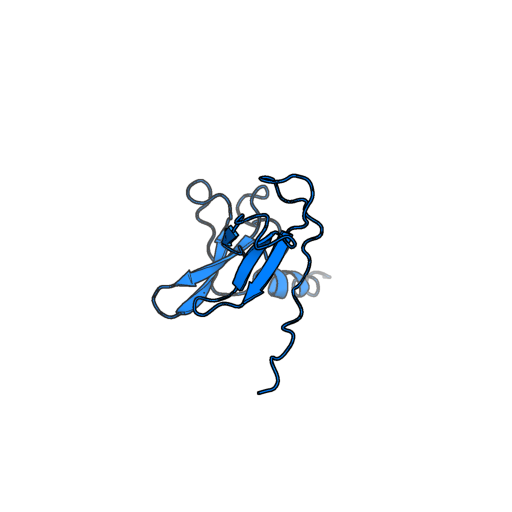2 PRO A C 1
ATOM 637 O O . PRO A 1 82 ? -14.043 11.462 5.282 1.00 88.88 82 PRO A O 1
ATOM 640 N N . LYS A 1 83 ? -13.745 10.173 3.482 1.00 91.69 83 LYS A N 1
ATOM 641 C CA . LYS A 1 83 ? -15.104 9.588 3.506 1.00 91.69 83 LYS A CA 1
ATOM 642 C C . LYS A 1 83 ? -15.365 8.727 4.746 1.00 91.69 83 LYS A C 1
ATOM 644 O O . LYS A 1 83 ? -16.512 8.498 5.107 1.00 91.69 83 LYS A O 1
ATOM 649 N N . CYS A 1 84 ? -14.308 8.211 5.371 1.00 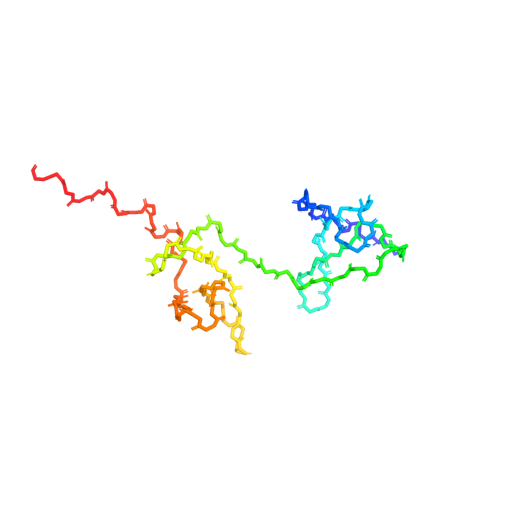92.38 84 CYS A N 1
ATOM 650 C CA . CYS A 1 84 ? -14.382 7.492 6.635 1.00 92.38 84 CYS A CA 1
ATOM 651 C C . CYS A 1 84 ? -13.245 7.950 7.554 1.00 92.38 84 CYS A C 1
ATOM 653 O O . CYS A 1 84 ? -12.069 7.787 7.227 1.00 92.38 84 CYS A O 1
ATOM 655 N N . ASP A 1 85 ? -13.606 8.493 8.712 1.00 92.44 85 ASP A N 1
ATOM 656 C CA . ASP A 1 85 ? -12.707 9.021 9.745 1.00 92.44 85 ASP A CA 1
ATOM 657 C C . ASP A 1 85 ? -12.263 7.964 10.772 1.00 92.44 85 ASP A C 1
ATOM 659 O O . ASP A 1 85 ? -11.651 8.303 11.780 1.00 92.44 85 ASP A O 1
ATOM 663 N N . PHE A 1 86 ? -12.543 6.676 10.532 1.00 92.75 86 PHE A N 1
ATOM 664 C CA . PHE A 1 86 ? -12.131 5.618 11.454 1.00 92.75 86 PHE A CA 1
ATOM 665 C C . PHE A 1 86 ? -10.621 5.663 11.697 1.00 92.75 86 PHE A C 1
ATOM 667 O O . PHE A 1 86 ? -9.825 5.548 10.758 1.00 92.75 86 PHE A O 1
ATOM 674 N N . ALA A 1 87 ? -10.259 5.782 12.970 1.00 91.62 87 ALA A N 1
ATOM 675 C CA . ALA A 1 87 ? -8.899 5.763 13.467 1.00 91.62 87 ALA A CA 1
ATOM 676 C C . ALA A 1 87 ? -8.865 5.027 14.812 1.00 91.62 87 ALA A C 1
ATOM 678 O O . ALA A 1 87 ? -9.697 5.268 15.682 1.00 91.62 87 ALA A O 1
ATOM 679 N N . SER A 1 88 ? -7.887 4.146 14.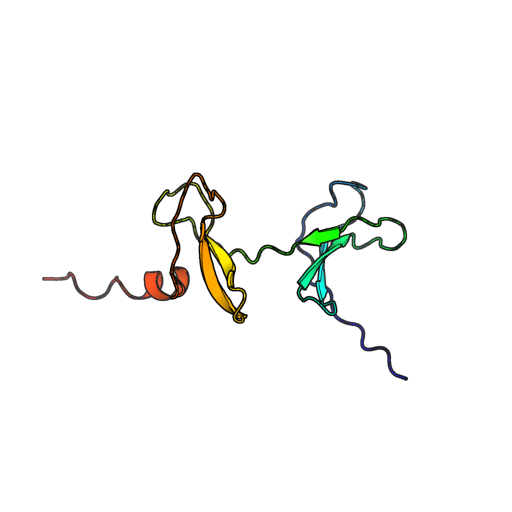996 1.00 90.31 88 SER A N 1
ATOM 680 C CA . SER A 1 88 ? -7.642 3.448 16.254 1.00 90.31 88 SER A CA 1
ATOM 681 C C . SER A 1 88 ? -6.150 3.406 16.559 1.00 90.31 88 SER A C 1
ATOM 683 O O . SER A 1 88 ? -5.320 3.205 15.674 1.00 90.31 88 SER A O 1
ATOM 685 N N . TRP A 1 89 ? -5.795 3.583 17.827 1.00 90.44 89 TRP A N 1
ATOM 686 C CA . TRP A 1 89 ? -4.419 3.420 18.304 1.00 90.44 89 TRP A CA 1
ATOM 687 C C . TRP A 1 89 ? -4.051 1.948 18.521 1.00 90.44 89 TRP A C 1
ATOM 689 O O . TRP A 1 89 ? -2.885 1.577 18.392 1.00 90.44 89 TRP A O 1
ATOM 699 N N . ARG A 1 90 ? -5.046 1.104 18.819 1.00 87.06 90 ARG A N 1
ATOM 700 C CA . ARG A 1 90 ? -4.891 -0.346 18.990 1.00 87.06 90 ARG A CA 1
ATOM 701 C C . ARG A 1 90 ? -5.162 -1.069 17.678 1.00 87.06 90 ARG A C 1
ATOM 703 O O . ARG A 1 90 ? -5.942 -0.583 16.868 1.00 87.06 90 ARG A O 1
ATOM 710 N N . ASN A 1 91 ? -4.520 -2.219 17.471 1.00 86.31 91 ASN A N 1
ATOM 711 C CA . ASN A 1 91 ? -4.712 -3.025 16.266 1.00 86.31 91 ASN A CA 1
ATOM 712 C C . ASN A 1 91 ? -6.098 -3.693 16.290 1.00 86.31 91 ASN A C 1
ATOM 714 O O . ASN A 1 91 ? -6.272 -4.658 17.039 1.00 86.31 91 ASN A O 1
ATOM 718 N N . PRO A 1 92 ? -7.057 -3.258 15.454 1.00 81.88 92 PRO A N 1
ATOM 719 C CA . PRO A 1 92 ? -8.405 -3.813 15.495 1.00 81.88 92 PRO A CA 1
ATOM 720 C C . PRO A 1 92 ? -8.458 -5.274 15.015 1.00 81.88 92 PRO A C 1
ATOM 722 O O . PRO A 1 92 ? -9.349 -6.017 15.410 1.00 81.88 92 PRO A O 1
ATOM 725 N N . LYS A 1 93 ? -7.472 -5.733 14.227 1.00 80.44 93 LYS A N 1
ATOM 726 C CA . LYS A 1 93 ? -7.388 -7.133 13.779 1.00 80.44 93 LYS A CA 1
ATOM 727 C C . LYS A 1 93 ? -6.962 -8.080 14.898 1.00 80.44 93 LYS A C 1
ATOM 729 O O . LYS A 1 93 ? -7.371 -9.234 14.899 1.00 80.44 93 LYS A O 1
ATOM 734 N N . ALA A 1 94 ? -6.119 -7.607 15.816 1.00 74.31 94 ALA A N 1
ATOM 735 C CA . ALA A 1 94 ? -5.684 -8.412 16.953 1.00 74.31 94 ALA A CA 1
ATOM 736 C C . ALA A 1 94 ? -6.813 -8.571 17.985 1.00 74.31 94 ALA A C 1
ATOM 738 O O . ALA A 1 94 ? -6.979 -9.651 18.536 1.00 74.31 94 ALA A O 1
ATOM 739 N N . GLU A 1 95 ? -7.615 -7.522 18.194 1.00 64.69 95 GLU A N 1
ATOM 740 C CA . GLU A 1 95 ? -8.703 -7.512 19.183 1.00 64.69 95 GLU A CA 1
ATOM 741 C C . GLU A 1 95 ? -9.930 -8.325 18.734 1.00 64.69 95 GLU A C 1
ATOM 743 O O . GLU A 1 95 ? -10.542 -9.015 19.547 1.00 64.69 95 GLU A O 1
ATOM 748 N N . ALA A 1 96 ? -10.230 -8.354 17.428 1.00 58.78 96 ALA A N 1
ATOM 749 C CA . ALA A 1 96 ? -11.335 -9.145 16.872 1.00 58.78 96 ALA A CA 1
ATOM 750 C C . ALA A 1 96 ? -11.232 -10.660 17.150 1.00 58.78 96 ALA A C 1
ATOM 752 O O . ALA A 1 96 ? -12.221 -11.374 17.024 1.00 58.78 96 ALA A O 1
ATOM 753 N N . LYS A 1 97 ? -10.053 -11.169 17.537 1.00 55.72 97 LYS A N 1
ATOM 754 C CA . LYS A 1 97 ? -9.857 -12.589 17.857 1.00 55.72 97 LYS A CA 1
ATOM 755 C C . LYS A 1 97 ? -10.278 -12.965 19.289 1.00 55.72 97 LYS A C 1
ATOM 757 O O . LYS A 1 97 ? -10.303 -14.150 19.598 1.00 55.72 97 LYS A O 1
ATOM 762 N N . THR A 1 98 ? -10.598 -11.996 20.150 1.00 50.47 98 THR A N 1
ATOM 763 C CA . THR A 1 98 ? -10.801 -12.228 21.594 1.00 50.47 98 THR A CA 1
ATOM 764 C C . THR A 1 98 ? -12.265 -12.158 22.047 1.00 50.47 98 THR A C 1
ATOM 766 O O . THR A 1 98 ? -12.580 -12.640 23.126 1.00 50.47 98 THR A O 1
ATOM 769 N N . GLN A 1 99 ? -13.199 -11.654 21.238 1.00 51.56 99 GLN A N 1
ATOM 770 C CA . GLN A 1 99 ? -14.588 -11.416 21.675 1.00 51.56 99 GLN A CA 1
ATOM 771 C C . GLN A 1 99 ? -15.560 -12.568 21.365 1.00 51.56 99 GLN A C 1
ATOM 773 O O . GLN A 1 99 ? -16.651 -12.329 20.867 1.00 51.56 99 GLN A O 1
ATOM 778 N N . ASN A 1 100 ? -15.171 -13.818 21.629 1.00 51.06 100 ASN A N 1
ATOM 779 C CA . ASN A 1 100 ? -16.058 -14.982 21.451 1.00 51.06 100 ASN A CA 1
ATOM 780 C C . ASN A 1 100 ? -16.017 -15.956 22.643 1.00 51.06 100 ASN A C 1
ATOM 782 O O . ASN A 1 100 ? -16.182 -17.161 22.475 1.00 51.06 100 ASN A O 1
ATOM 786 N N . ILE A 1 101 ? -15.777 -15.450 23.854 1.00 60.41 101 ILE A N 1
ATOM 787 C CA . ILE A 1 101 ? -15.826 -16.254 25.082 1.00 60.41 101 ILE A CA 1
ATOM 788 C C . ILE A 1 101 ? -16.491 -15.420 26.181 1.00 60.41 101 ILE A C 1
ATOM 790 O O . ILE A 1 101 ? -15.797 -15.022 27.094 1.00 60.41 101 ILE A O 1
ATOM 794 N N . GLU A 1 102 ? -17.781 -15.072 26.071 1.00 55.62 102 GLU A N 1
ATOM 795 C CA . GLU A 1 102 ? -18.557 -14.564 27.232 1.00 55.62 102 GLU A CA 1
ATOM 796 C C . GLU A 1 102 ? -20.080 -14.439 26.998 1.00 55.62 102 GLU A C 1
ATOM 798 O O . GLU A 1 102 ? -20.759 -13.638 27.633 1.00 55.62 102 GLU A O 1
ATOM 803 N N . THR A 1 103 ? -20.686 -15.232 26.107 1.00 49.19 103 THR A N 1
ATOM 804 C CA . THR A 1 103 ? -22.164 -15.266 26.029 1.00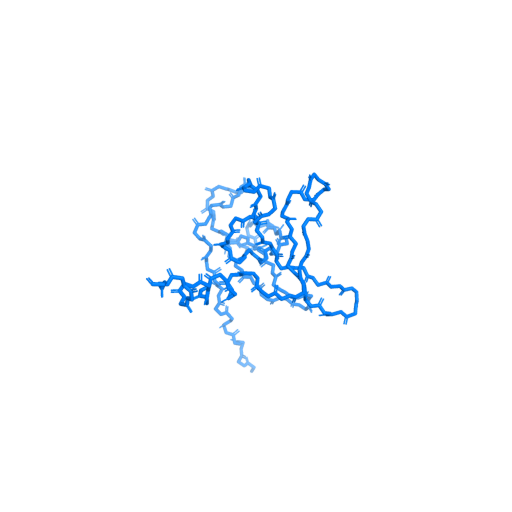 49.19 103 THR A CA 1
ATOM 805 C C . THR A 1 103 ? -22.694 -16.674 25.787 1.00 49.19 103 THR A C 1
ATOM 807 O O . THR A 1 103 ? -23.389 -16.944 24.816 1.00 49.19 103 THR A O 1
ATOM 810 N N . SER A 1 104 ? -22.356 -17.580 26.703 1.00 48.59 104 SER A N 1
ATOM 811 C CA . SER A 1 104 ? -23.222 -18.713 27.034 1.00 48.59 104 SER A CA 1
ATOM 812 C C . SER A 1 104 ? -23.684 -18.501 28.468 1.00 48.59 104 SER A C 1
ATOM 814 O O . SER A 1 104 ? -22.932 -18.748 29.409 1.00 48.59 104 SER A O 1
ATOM 816 N N . SER A 1 105 ? -24.884 -17.938 28.597 1.00 49.56 105 SER A N 1
ATOM 817 C CA . SER A 1 105 ? -25.749 -18.203 29.748 1.00 49.56 105 SER A CA 1
ATOM 818 C C . SER A 1 105 ? -26.247 -19.640 29.685 1.00 49.56 105 SER A C 1
ATOM 820 O O . SER A 1 105 ? -26.402 -20.142 28.546 1.00 49.56 105 SER A O 1
#

Organism: NCBI:txid1618564

Foldseek 3Di:
DDDPPDDWAFPQDADPPPSPFTWTWDQDPVGIWIATPPPPVGGDIGRDWAFPPDAQPVPRPWTWTWDADPVRQIWTATPPPPVGGDIGSDDPVVVVVPPPPDPDD

InterPro domains:
  IPR000380 DNA topoisomerase, type IA [PTHR42785] (14-48)
  IPR013498 DNA topoisomerase, type IA, zn finger [PF01396] (14-47)
  IPR013498 DNA topoisomerase, type IA, zn finger [PF01396] (54-92)

Sequence (105 aa):
SKRVKIEVEKLGLVCPKCKKGELVVRIGRFGKFISCSRFPDCDFTEKYIEKIGMKCPKCGSGDVIVKKTGKGKKFYGCSLYPKCDFASWRNPKAEAKTQNIETSS

pLDDT: mean 83.15, std 13.26, range [47.84, 93.56]